Protein AF-A0A969Z8L1-F1 (afdb_monomer)

Nearest PDB structures (foldseek):
  7pv8-assembly1_A  TM=7.946E-01  e=2.525E-04  Listeria monocytogenes EGD-e
  7pv9-assembly2_B  TM=7.916E-01  e=1.270E-03  Listeria monocytogenes EGD-e
  3l54-assembly1_A  TM=3.915E-01  e=1.667E+00  Homo sapiens
  3tjp-assembly1_A  TM=3.605E-01  e=2.117E+00  Homo sapiens
  8gud-assembly1_A  TM=3.116E-01  e=7.896E+00  Homo sapiens

Radius of gyration: 21.89 Å; Cα contacts (8 Å, |Δi|>4): 137; chains: 1; bounding box: 53×20×64 Å

Foldseek 3Di:
DDPVVVVVVVVVVVVVVVVPPLPQDKAWEAEAAVDPVFHDDIDIHGFFAADDDGPFIDDPQKDWDAWDFPNHGDDGGTHHSHYGYTYTDIDHD

Mean predicted aligned error: 9.36 Å

pLDDT: mean 89.67, std 12.29, range [58.84, 98.75]

Structure (mmCIF, N/CA/C/O backbone):
data_AF-A0A969Z8L1-F1
#
_entry.id   AF-A0A969Z8L1-F1
#
loop_
_atom_site.group_PDB
_atom_site.id
_atom_site.type_symbol
_atom_site.label_atom_id
_atom_site.label_alt_id
_atom_site.label_comp_id
_atom_site.label_asym_id
_atom_site.label_entity_id
_atom_site.label_seq_id
_atom_site.pdbx_PDB_ins_code
_atom_site.Cartn_x
_atom_site.Cartn_y
_atom_site.Cartn_z
_atom_site.occupancy
_atom_site.B_iso_or_equiv
_atom_site.auth_seq_id
_atom_site.auth_comp_id
_atom_site.auth_asym_id
_atom_site.auth_atom_id
_atom_site.pdbx_PDB_model_num
ATOM 1 N N . MET A 1 1 ? -38.752 -1.017 42.125 1.00 59.53 1 MET A N 1
ATOM 2 C CA . MET A 1 1 ? -37.877 -1.738 41.166 1.00 59.53 1 MET A CA 1
ATOM 3 C C . MET A 1 1 ? -37.111 -2.815 41.934 1.00 59.53 1 MET A C 1
ATOM 5 O O . MET A 1 1 ? -36.552 -2.484 42.968 1.00 59.53 1 MET A O 1
ATOM 9 N N . LYS A 1 2 ? -37.171 -4.102 41.548 1.00 76.62 2 LYS A N 1
ATOM 10 C CA . LYS A 1 2 ? -36.614 -5.213 42.359 1.00 76.62 2 LYS A CA 1
ATOM 11 C C . LYS A 1 2 ? -35.106 -5.397 42.112 1.00 76.62 2 LYS A C 1
ATOM 13 O O . LYS A 1 2 ? -34.672 -5.301 40.970 1.00 76.62 2 LYS A O 1
ATOM 18 N N . LEU A 1 3 ? -34.336 -5.736 43.154 1.00 70.81 3 LEU A N 1
ATOM 19 C CA . LEU A 1 3 ? -32.874 -5.948 43.114 1.00 70.81 3 LEU A CA 1
ATOM 20 C C . LEU A 1 3 ? -32.431 -6.937 42.018 1.00 70.81 3 LEU A C 1
ATOM 22 O O . LEU A 1 3 ? -31.425 -6.716 41.353 1.00 70.81 3 LEU A O 1
ATO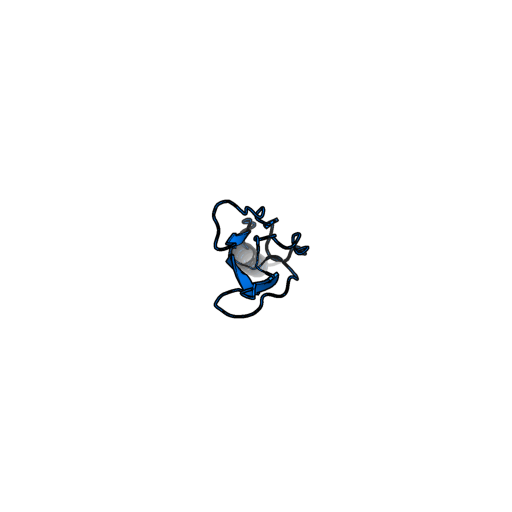M 26 N N . ARG A 1 4 ? -33.247 -7.966 41.750 1.00 77.75 4 ARG A N 1
ATOM 27 C CA . ARG A 1 4 ? -33.049 -8.917 40.643 1.00 77.75 4 ARG A CA 1
ATOM 28 C C . ARG A 1 4 ? -33.045 -8.243 39.266 1.00 77.75 4 ARG A C 1
ATOM 30 O O . ARG A 1 4 ? -32.252 -8.611 38.413 1.00 77.75 4 ARG A O 1
ATOM 37 N N . ASN A 1 5 ? -33.902 -7.247 39.048 1.00 61.16 5 ASN A N 1
ATOM 38 C CA . ASN A 1 5 ? -33.978 -6.515 37.783 1.00 61.16 5 ASN A CA 1
ATOM 39 C C . ASN A 1 5 ? -32.800 -5.538 37.638 1.00 61.16 5 ASN A C 1
ATOM 41 O O . ASN A 1 5 ? -32.304 -5.356 36.535 1.00 61.16 5 ASN A O 1
ATOM 45 N N . ILE A 1 6 ? -32.316 -4.965 38.746 1.00 75.56 6 ILE A N 1
ATOM 46 C CA . ILE A 1 6 ? -31.121 -4.104 38.767 1.00 75.56 6 ILE A CA 1
ATOM 47 C C . ILE A 1 6 ? -29.863 -4.927 38.448 1.00 75.56 6 ILE A C 1
ATOM 49 O O . ILE A 1 6 ? -29.051 -4.512 37.627 1.00 75.56 6 ILE A O 1
ATOM 53 N N . LEU A 1 7 ? -29.737 -6.124 39.032 1.00 78.94 7 LEU A N 1
ATOM 54 C CA . LEU A 1 7 ? -28.608 -7.025 38.794 1.00 78.94 7 LEU A CA 1
ATOM 55 C C . LEU A 1 7 ? -28.529 -7.483 37.327 1.00 78.94 7 LEU A C 1
ATOM 57 O O . LEU A 1 7 ? -27.449 -7.494 36.747 1.00 78.94 7 LEU A O 1
ATOM 61 N N . LEU A 1 8 ? -29.673 -7.792 36.705 1.00 80.94 8 LEU A N 1
ATOM 62 C CA . LEU A 1 8 ? -29.735 -8.164 35.286 1.00 80.94 8 LEU A CA 1
ATOM 63 C C . LEU A 1 8 ? -29.337 -7.007 34.356 1.00 80.94 8 LEU A C 1
ATOM 65 O O . LEU A 1 8 ? -28.645 -7.232 33.366 1.00 80.94 8 LEU A O 1
ATOM 69 N N . ILE A 1 9 ? -29.722 -5.772 34.691 1.00 79.62 9 ILE A N 1
ATOM 70 C CA . ILE A 1 9 ? -29.347 -4.576 33.923 1.00 79.62 9 ILE A CA 1
ATOM 71 C C . ILE A 1 9 ? -27.841 -4.297 34.047 1.00 79.62 9 ILE A C 1
ATOM 73 O O . ILE A 1 9 ? -27.195 -4.015 33.044 1.00 79.62 9 ILE A O 1
ATOM 77 N N . LEU A 1 10 ? -27.257 -4.432 35.243 1.00 80.31 10 LEU A N 1
ATOM 78 C CA . LEU A 1 10 ? -25.820 -4.216 35.464 1.00 80.31 10 LEU A CA 1
ATOM 79 C C . LEU A 1 10 ? -24.945 -5.237 34.723 1.00 80.31 10 LEU A C 1
ATOM 81 O O . LEU A 1 10 ? -23.937 -4.856 34.136 1.00 80.31 10 LEU A O 1
ATOM 85 N N . ILE A 1 11 ? -25.348 -6.511 34.697 1.00 82.25 11 ILE A N 1
ATOM 86 C CA . ILE A 1 11 ? -24.644 -7.560 33.942 1.00 82.25 11 ILE A CA 1
ATOM 87 C C . ILE A 1 11 ? -24.723 -7.277 32.438 1.00 82.25 11 ILE A C 1
ATOM 89 O O . ILE A 1 11 ? -23.704 -7.338 31.753 1.00 82.25 11 ILE A O 1
ATOM 93 N N . LEU A 1 12 ? -25.900 -6.896 31.927 1.00 77.38 12 LEU A N 1
ATOM 94 C CA . LEU A 1 12 ? -26.072 -6.539 30.518 1.00 77.38 12 LEU A CA 1
ATOM 95 C C . LEU A 1 12 ? -25.190 -5.340 30.136 1.00 77.38 12 LEU A C 1
ATOM 97 O O . LEU A 1 12 ? -24.449 -5.408 29.158 1.00 77.38 12 LEU A O 1
ATOM 101 N N . ILE A 1 13 ? -25.187 -4.279 30.946 1.00 75.56 13 ILE A N 1
ATOM 102 C CA . ILE A 1 13 ? -24.340 -3.097 30.728 1.00 75.56 13 ILE A CA 1
ATOM 103 C C . ILE A 1 13 ? -22.853 -3.481 30.745 1.00 75.56 13 ILE A C 1
ATOM 105 O O . ILE A 1 13 ? -22.113 -3.083 29.850 1.00 75.56 13 ILE A O 1
ATOM 109 N N . PHE A 1 14 ? -22.414 -4.308 31.697 1.00 73.12 14 PHE A N 1
ATOM 110 C CA . PHE A 1 14 ? -21.023 -4.758 31.791 1.00 73.12 14 PHE A CA 1
ATOM 111 C C . PHE A 1 14 ? -20.589 -5.608 30.582 1.00 73.12 14 PHE A C 1
ATOM 113 O O . PHE A 1 14 ? -19.479 -5.437 30.077 1.00 73.12 14 PHE A O 1
ATOM 120 N N . THR A 1 15 ? -21.472 -6.466 30.053 1.00 70.38 15 THR A N 1
ATOM 121 C CA . THR A 1 15 ? -21.196 -7.237 28.825 1.00 70.38 15 THR A CA 1
ATOM 122 C C . THR A 1 15 ? -21.092 -6.353 27.583 1.00 70.38 15 THR A C 1
ATOM 124 O O . THR A 1 15 ? -20.194 -6.553 26.769 1.00 70.38 15 THR A O 1
ATOM 127 N N . VAL A 1 16 ? -21.947 -5.332 27.455 1.00 66.81 16 VAL A N 1
ATOM 128 C CA . VAL A 1 16 ? -21.879 -4.368 26.346 1.00 66.81 16 VAL A CA 1
ATOM 129 C C . VAL A 1 16 ? -20.578 -3.564 26.416 1.00 66.81 16 VAL A C 1
ATOM 131 O O . VAL A 1 16 ? -19.904 -3.419 25.400 1.00 66.81 16 VAL A O 1
ATOM 134 N N . VAL A 1 17 ? -20.167 -3.128 27.613 1.00 66.12 17 VAL A N 1
ATOM 135 C CA . VAL A 1 17 ? -18.898 -2.410 27.831 1.00 66.12 17 VAL A CA 1
ATOM 136 C C . VAL A 1 17 ? -17.689 -3.262 27.413 1.00 66.12 17 VAL A C 1
ATOM 138 O O . VAL A 1 17 ? -16.790 -2.756 26.740 1.00 66.12 17 VAL A O 1
ATOM 141 N N . PHE A 1 18 ? -17.687 -4.567 27.710 1.00 62.12 18 PHE A N 1
ATOM 142 C CA . PHE A 1 18 ? -16.637 -5.495 27.261 1.00 62.12 18 PHE A CA 1
ATOM 143 C C . PHE A 1 18 ? -16.602 -5.692 25.734 1.00 62.12 18 PHE A C 1
ATOM 145 O O . PHE A 1 18 ? -15.521 -5.797 25.154 1.00 62.12 18 PHE A O 1
ATOM 152 N N . LEU A 1 19 ? -17.764 -5.705 25.072 1.00 60.12 19 LEU A N 1
ATOM 153 C CA . LEU A 1 19 ? -17.874 -5.843 23.612 1.00 60.12 19 LEU A CA 1
ATOM 154 C C . LEU A 1 19 ? -17.479 -4.565 22.856 1.00 60.12 19 LEU A C 1
ATOM 156 O O . LEU A 1 19 ? -17.106 -4.630 21.687 1.00 60.12 19 LEU A O 1
ATOM 160 N N . THR A 1 20 ? -17.527 -3.406 23.513 1.00 65.38 20 THR A N 1
ATOM 161 C CA . THR A 1 20 ? -17.184 -2.107 22.910 1.00 65.38 20 THR A CA 1
ATOM 162 C C . THR A 1 20 ? -15.694 -1.770 22.918 1.00 65.38 20 THR A C 1
ATOM 164 O O . THR A 1 20 ? -15.323 -0.668 22.519 1.00 65.38 20 THR A O 1
ATOM 167 N N . ASN A 1 21 ? -14.811 -2.703 23.294 1.00 58.84 21 ASN A N 1
ATOM 168 C CA . ASN A 1 21 ? -13.362 -2.493 23.236 1.00 58.84 21 ASN A CA 1
ATOM 169 C C . ASN A 1 21 ? -12.809 -2.611 21.797 1.00 58.84 21 ASN A C 1
ATOM 171 O O . ASN A 1 21 ? -11.838 -3.322 21.527 1.00 58.84 21 ASN A O 1
ATOM 175 N N . CYS A 1 22 ? -13.451 -1.918 20.853 1.00 64.19 22 CYS A N 1
ATOM 176 C CA . CYS A 1 22 ? -12.903 -1.660 19.533 1.00 64.19 22 CYS A CA 1
ATOM 177 C C . CYS A 1 22 ? -11.716 -0.713 19.738 1.00 64.19 22 CYS A C 1
ATOM 179 O O . CYS A 1 22 ? -11.872 0.492 19.921 1.00 64.19 22 CYS A O 1
ATOM 181 N N . GLN A 1 23 ? -10.530 -1.303 19.841 1.00 61.12 23 GLN A N 1
ATOM 182 C CA . GLN A 1 23 ? -9.270 -0.609 20.063 1.00 61.12 23 GLN A CA 1
ATOM 183 C C . GLN A 1 23 ? -9.115 0.508 19.022 1.00 61.12 23 GLN A C 1
ATOM 185 O O . GLN A 1 23 ? -8.916 0.227 17.841 1.00 61.12 23 GLN A O 1
ATOM 190 N N . ASN A 1 24 ? -9.195 1.764 19.474 1.00 65.56 24 ASN A N 1
ATOM 191 C CA . ASN A 1 24 ? -8.946 2.992 18.708 1.00 65.56 24 ASN A CA 1
ATOM 192 C C . ASN A 1 24 ? -7.464 3.110 18.301 1.00 65.56 24 ASN A C 1
ATOM 194 O O . ASN A 1 24 ? -6.801 4.098 18.611 1.00 65.56 24 ASN A O 1
ATOM 198 N N . LYS A 1 25 ? -6.905 2.070 17.684 1.00 85.75 25 LYS A N 1
ATOM 199 C CA . LYS A 1 25 ? -5.508 2.015 17.277 1.00 85.75 25 LYS A CA 1
ATOM 200 C C . LYS A 1 25 ? -5.397 2.453 15.826 1.00 85.75 25 LYS A C 1
ATOM 202 O O . LYS A 1 25 ? -6.126 1.958 14.968 1.00 85.75 25 LYS A O 1
ATOM 207 N N . GLU A 1 26 ? -4.474 3.369 15.573 1.00 93.75 26 GLU A N 1
ATOM 208 C CA . GLU A 1 26 ? -4.151 3.792 14.218 1.00 93.75 26 GLU A CA 1
ATOM 209 C C . GLU A 1 26 ? -3.592 2.628 13.397 1.00 93.75 26 GLU A C 1
ATOM 211 O O . GLU A 1 26 ? -2.884 1.741 13.891 1.00 93.75 26 GLU A O 1
ATOM 216 N N . VAL A 1 27 ? -3.924 2.658 12.116 1.00 96.81 27 VAL A N 1
ATOM 217 C CA . VAL A 1 27 ? -3.442 1.751 11.081 1.00 96.81 27 VAL A CA 1
ATOM 218 C C . VAL A 1 27 ? -2.761 2.565 9.993 1.00 96.81 27 VAL A C 1
ATOM 220 O O . VAL A 1 27 ? -2.924 3.782 9.910 1.00 96.81 27 VAL A O 1
ATOM 223 N N . SER A 1 28 ? -1.995 1.888 9.144 1.00 97.75 28 SER A N 1
ATOM 224 C CA . SER A 1 28 ? -1.293 2.542 8.043 1.00 97.75 28 SER A CA 1
ATOM 225 C C . SER A 1 28 ? -1.377 1.764 6.738 1.00 97.75 28 SER A C 1
ATOM 227 O O . SER A 1 28 ? -1.312 0.536 6.735 1.00 97.75 28 SER A O 1
ATOM 229 N N . ILE A 1 29 ? -1.467 2.489 5.628 1.00 98.62 29 ILE A N 1
ATOM 230 C CA . ILE A 1 29 ? -1.156 1.982 4.293 1.00 98.62 29 ILE A CA 1
ATOM 231 C C . ILE A 1 29 ? 0.258 2.462 3.971 1.00 98.62 29 ILE A C 1
ATOM 233 O O . ILE A 1 29 ? 0.496 3.666 3.853 1.00 98.62 29 ILE A O 1
ATOM 23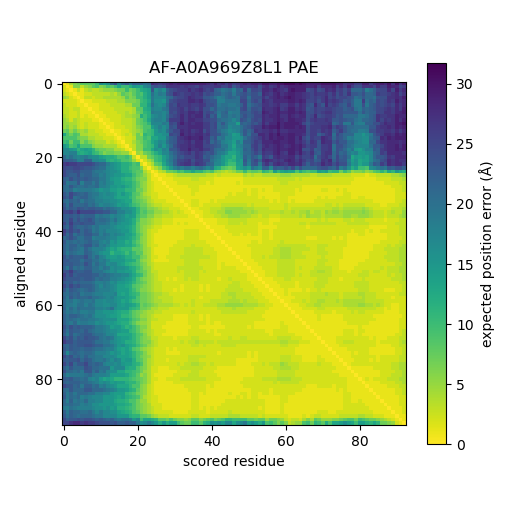7 N N . LYS A 1 30 ? 1.203 1.526 3.879 1.00 98.44 30 LYS A N 1
ATOM 238 C CA . LYS A 1 30 ? 2.573 1.779 3.420 1.00 98.44 30 LYS A CA 1
ATOM 239 C C . LYS A 1 30 ? 2.690 1.467 1.936 1.00 98.44 30 LYS A C 1
ATOM 241 O O . LYS A 1 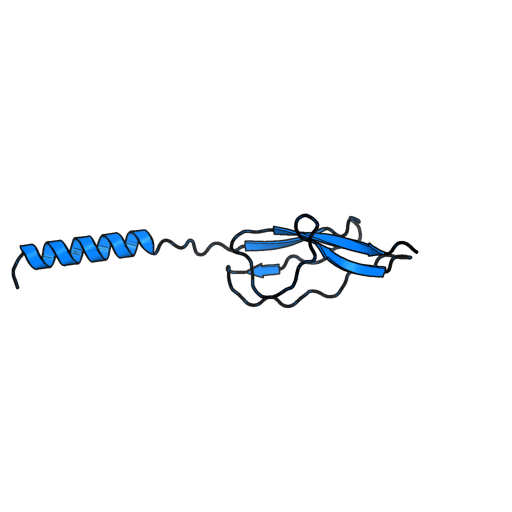30 ? 1.935 0.654 1.413 1.00 98.44 30 LYS A O 1
ATOM 246 N N . PHE A 1 31 ? 3.662 2.085 1.287 1.00 98.50 31 PHE A N 1
ATOM 247 C CA . PHE A 1 31 ? 3.876 1.972 -0.147 1.00 98.50 31 PHE A CA 1
ATOM 248 C C . PHE A 1 31 ? 5.298 1.491 -0.407 1.00 98.50 31 PHE A C 1
ATOM 250 O O . PHE A 1 31 ? 6.253 2.122 0.039 1.00 98.50 31 PHE A O 1
ATOM 257 N N . ASP A 1 32 ? 5.416 0.372 -1.106 1.00 98.31 32 ASP A N 1
ATOM 258 C CA . ASP A 1 32 ? 6.670 -0.186 -1.590 1.00 98.31 32 ASP A CA 1
ATOM 259 C C . ASP A 1 32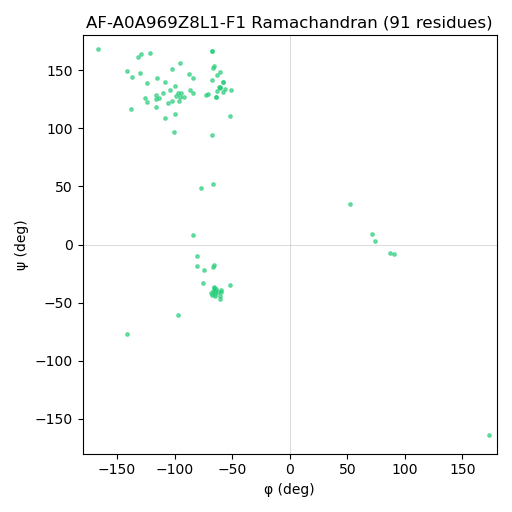 ? 6.725 -0.005 -3.108 1.00 98.31 32 ASP A C 1
ATOM 261 O O . ASP A 1 32 ? 5.970 -0.615 -3.866 1.00 98.31 32 ASP A O 1
ATOM 265 N N . THR A 1 33 ? 7.589 0.891 -3.561 1.00 97.81 33 THR A N 1
ATOM 266 C CA . THR A 1 33 ? 7.775 1.208 -4.981 1.00 97.81 33 THR A CA 1
ATOM 267 C C . THR A 1 33 ? 8.673 0.195 -5.696 1.00 97.81 33 THR A C 1
ATOM 269 O O . THR A 1 33 ? 8.760 0.235 -6.926 1.00 97.81 33 THR A O 1
ATOM 272 N N . GLY A 1 34 ? 9.327 -0.708 -4.955 1.00 95.88 34 GLY A N 1
ATOM 273 C CA . GLY A 1 34 ? 10.403 -1.568 -5.443 1.00 95.88 34 GLY A CA 1
ATOM 274 C C . GLY A 1 34 ? 11.734 -0.835 -5.657 1.00 95.88 34 GLY A C 1
ATOM 275 O O . GLY A 1 34 ? 12.689 -1.451 -6.124 1.00 95.88 34 GLY A O 1
ATOM 276 N N . ASP A 1 35 ? 11.800 0.460 -5.334 1.00 94.31 35 ASP A N 1
ATOM 277 C CA . ASP A 1 35 ? 12.980 1.312 -5.476 1.00 94.31 35 ASP A CA 1
ATOM 278 C C . ASP A 1 35 ? 13.118 2.207 -4.236 1.00 94.31 35 ASP A C 1
ATOM 280 O O . ASP A 1 35 ? 12.254 3.036 -3.947 1.00 94.31 35 ASP A O 1
ATOM 284 N N . GLN A 1 36 ? 14.206 2.038 -3.485 1.00 91.94 36 GLN A N 1
ATOM 285 C CA . GLN A 1 36 ? 14.404 2.728 -2.207 1.00 91.94 36 GLN A CA 1
ATOM 286 C C . GLN A 1 36 ? 14.563 4.248 -2.354 1.00 91.94 36 GLN A C 1
ATOM 288 O O . GLN A 1 36 ? 14.344 4.969 -1.380 1.00 91.94 36 GLN A O 1
ATOM 293 N N . GLU A 1 37 ? 14.908 4.745 -3.544 1.00 95.25 37 GLU A N 1
A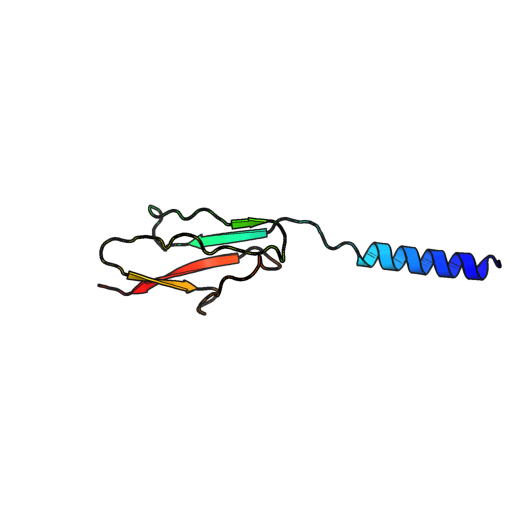TOM 294 C CA . GLU A 1 37 ? 15.037 6.182 -3.806 1.00 95.25 37 GLU A CA 1
ATOM 295 C C . GLU A 1 37 ? 13.677 6.853 -4.065 1.00 95.25 37 GLU A C 1
ATOM 297 O O . GLU A 1 37 ? 13.535 8.069 -3.911 1.00 95.25 37 GLU A O 1
ATOM 302 N N . ILE A 1 38 ? 12.645 6.073 -4.406 1.00 96.69 38 ILE A N 1
ATOM 303 C CA . ILE A 1 38 ? 11.297 6.573 -4.691 1.00 96.69 38 ILE A CA 1
ATOM 304 C C . ILE A 1 38 ? 10.414 6.361 -3.461 1.00 96.69 38 ILE A C 1
ATOM 306 O O . ILE A 1 38 ? 9.823 5.298 -3.267 1.00 96.69 38 ILE A O 1
ATOM 310 N N . VAL A 1 39 ? 10.278 7.406 -2.645 1.00 96.56 39 VAL A N 1
ATOM 311 C CA . VAL A 1 39 ? 9.497 7.361 -1.401 1.00 96.56 39 VAL A CA 1
ATOM 312 C C . VAL A 1 39 ? 8.087 7.914 -1.607 1.00 96.56 39 VAL A C 1
ATOM 314 O O . VAL A 1 39 ? 7.899 9.027 -2.100 1.00 96.56 39 VAL A O 1
ATOM 317 N N . VAL A 1 40 ? 7.084 7.155 -1.161 1.00 98.12 40 VAL A N 1
ATOM 318 C CA . VAL A 1 40 ? 5.690 7.606 -1.044 1.00 98.12 40 VAL A CA 1
ATOM 319 C C . VAL A 1 40 ? 5.297 7.581 0.430 1.00 98.12 40 VAL A C 1
ATOM 321 O O . VAL A 1 40 ? 5.429 6.556 1.100 1.00 98.12 40 VAL A O 1
ATOM 324 N N . ASN A 1 41 ? 4.817 8.716 0.944 1.00 97.88 41 ASN A N 1
ATOM 325 C CA . ASN A 1 41 ? 4.460 8.842 2.356 1.00 97.88 41 ASN A CA 1
ATOM 326 C C . ASN A 1 41 ? 3.330 7.867 2.734 1.00 97.88 41 ASN A C 1
ATOM 328 O O . ASN A 1 41 ? 2.335 7.788 2.007 1.00 97.88 41 ASN A O 1
ATOM 332 N N . PRO A 1 42 ? 3.435 7.161 3.877 1.00 98.12 42 PRO A N 1
ATOM 333 C CA . PRO A 1 42 ? 2.347 6.334 4.376 1.00 98.12 42 PRO A CA 1
ATOM 334 C C . PRO A 1 42 ? 1.090 7.157 4.656 1.00 98.12 42 PRO A C 1
ATOM 336 O O . PRO A 1 42 ? 1.169 8.303 5.100 1.00 98.12 42 PRO A O 1
ATOM 339 N N . ILE A 1 43 ? -0.069 6.533 4.478 1.00 98.25 43 ILE A N 1
ATOM 340 C CA . ILE A 1 43 ? -1.346 7.084 4.941 1.00 98.25 43 ILE A CA 1
ATOM 341 C C . ILE A 1 43 ? -1.636 6.457 6.298 1.00 98.25 43 ILE A C 1
ATOM 343 O O . ILE A 1 43 ? -1.661 5.232 6.402 1.00 98.25 43 ILE A O 1
ATOM 347 N N . VAL A 1 44 ? -1.826 7.280 7.327 1.00 97.50 44 VAL A N 1
ATOM 348 C CA . VAL A 1 44 ? -2.045 6.852 8.716 1.00 97.50 44 VAL A CA 1
ATOM 349 C C . VAL A 1 44 ? -3.355 7.445 9.218 1.00 97.50 44 VAL A C 1
ATOM 351 O O . VAL A 1 44 ? -3.650 8.601 8.930 1.00 97.50 44 VAL A O 1
ATOM 354 N N . GLY A 1 45 ? -4.130 6.656 9.955 1.00 95.69 45 GLY A N 1
ATOM 355 C CA . GLY A 1 45 ? -5.390 7.103 10.543 1.00 95.69 45 GLY A CA 1
ATOM 356 C C . GLY A 1 45 ? -6.159 5.956 11.186 1.00 95.69 45 GLY A C 1
ATOM 357 O O . GLY A 1 45 ? -5.606 4.878 11.439 1.00 95.69 45 GLY A O 1
ATOM 358 N N . LYS A 1 46 ? -7.444 6.168 11.457 1.00 95.19 46 LYS A N 1
ATOM 359 C CA . LYS A 1 46 ? -8.309 5.145 12.062 1.00 95.19 46 LYS A CA 1
ATOM 360 C C . LYS A 1 46 ? -8.933 4.241 10.995 1.00 95.19 46 LYS A C 1
ATOM 362 O O . LYS A 1 46 ? -9.271 4.713 9.909 1.00 95.19 46 LYS A O 1
ATOM 367 N N . PRO A 1 47 ? -9.162 2.950 11.295 1.00 94.75 47 PRO A N 1
ATOM 368 C CA . PRO A 1 47 ? -9.911 2.071 10.403 1.00 94.75 47 PRO A CA 1
ATOM 369 C C . PRO A 1 47 ? -11.253 2.679 9.978 1.00 94.75 47 PRO A C 1
ATOM 371 O O . PRO A 1 47 ? -12.020 3.142 10.821 1.00 94.75 47 PRO A O 1
ATOM 374 N N . GLY A 1 48 ? -11.552 2.635 8.680 1.00 95.25 48 GLY A N 1
ATOM 375 C CA . GLY A 1 48 ? -12.793 3.169 8.116 1.00 95.25 48 GLY A CA 1
ATOM 376 C C . GLY A 1 48 ? -12.761 4.654 7.738 1.00 95.25 48 GLY A C 1
ATOM 377 O O . GLY A 1 48 ? -13.708 5.112 7.104 1.00 95.25 48 GLY A O 1
ATOM 378 N N . GLU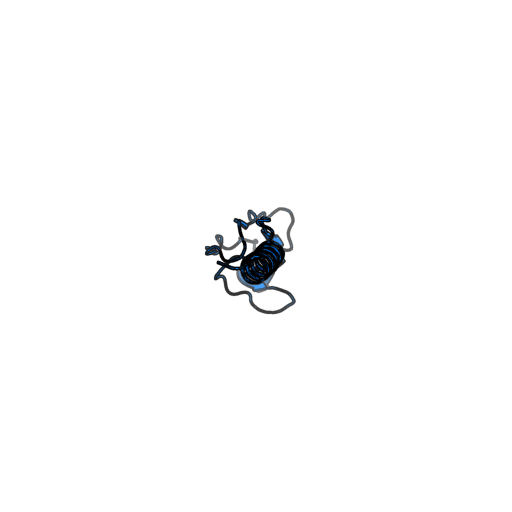 A 1 49 ? -11.700 5.401 8.059 1.00 96.00 49 GLU A N 1
ATOM 379 C CA . GLU A 1 49 ? -11.535 6.770 7.552 1.00 96.00 49 GLU A CA 1
ATOM 380 C C . GLU A 1 49 ? -11.299 6.768 6.040 1.00 96.00 49 GLU A C 1
ATOM 382 O O . GLU A 1 49 ? -10.593 5.904 5.520 1.00 96.00 49 GLU A O 1
ATOM 387 N N . THR A 1 50 ? -11.881 7.735 5.329 1.00 97.50 50 THR A N 1
ATOM 388 C CA . THR A 1 50 ? -11.718 7.878 3.877 1.00 97.50 50 THR A CA 1
ATOM 389 C C . THR A 1 50 ? -10.256 8.094 3.507 1.00 97.50 50 THR A C 1
ATOM 391 O O . THR A 1 50 ? -9.563 8.919 4.101 1.00 97.50 50 THR A O 1
ATOM 394 N N . VAL A 1 51 ? -9.802 7.382 2.479 1.00 97.06 51 VAL A N 1
ATOM 395 C CA . VAL A 1 51 ? -8.440 7.468 1.958 1.00 97.06 51 VAL A CA 1
ATOM 396 C C . VAL A 1 51 ? -8.452 8.141 0.596 1.00 97.06 51 VAL A C 1
ATOM 398 O O . VAL A 1 51 ? -9.175 7.733 -0.309 1.00 97.06 51 VAL A O 1
ATOM 401 N N . ILE A 1 52 ? -7.589 9.140 0.435 1.00 95.19 52 ILE A N 1
ATOM 402 C CA . ILE A 1 52 ? -7.284 9.736 -0.864 1.00 95.19 52 ILE A CA 1
ATOM 403 C C . ILE A 1 52 ? -6.034 9.045 -1.404 1.00 95.19 52 ILE A C 1
ATOM 405 O O . ILE A 1 52 ? -5.013 8.980 -0.718 1.00 95.19 52 ILE A O 1
ATOM 409 N N . GLN A 1 53 ? -6.116 8.523 -2.628 1.00 94.75 53 GLN A N 1
ATOM 410 C CA . GLN A 1 53 ? -4.968 7.927 -3.307 1.00 94.75 53 GLN A CA 1
ATOM 411 C C . GLN A 1 53 ? -3.810 8.945 -3.384 1.00 94.75 53 GLN A C 1
ATOM 413 O O . GLN A 1 53 ? -4.043 10.101 -3.756 1.00 94.75 53 GLN A O 1
ATOM 418 N N . PRO A 1 54 ? -2.563 8.554 -3.053 1.00 95.81 54 PRO A N 1
ATOM 419 C CA . PRO A 1 54 ? -1.422 9.450 -3.189 1.00 95.81 54 PRO A CA 1
ATOM 420 C C . PRO A 1 54 ? -1.136 9.743 -4.666 1.00 95.81 54 PRO A C 1
ATOM 422 O O . PRO A 1 54 ? -1.601 9.044 -5.567 1.00 95.81 54 PRO A O 1
ATOM 425 N N . ARG A 1 55 ? -0.304 10.753 -4.934 1.00 96.81 55 ARG A N 1
ATOM 426 C CA . ARG A 1 55 ? 0.227 10.937 -6.291 1.00 96.81 55 ARG A CA 1
ATOM 427 C C . ARG A 1 55 ? 0.977 9.679 -6.725 1.00 96.81 55 ARG A C 1
ATOM 429 O O . ARG A 1 55 ? 1.701 9.083 -5.928 1.00 96.81 55 ARG A O 1
ATOM 436 N N . ASN A 1 56 ? 0.808 9.303 -7.991 1.00 97.06 56 ASN A N 1
ATOM 437 C CA . ASN A 1 56 ? 1.514 8.157 -8.549 1.00 97.06 56 ASN A CA 1
ATOM 438 C C . ASN A 1 56 ? 3.033 8.396 -8.472 1.00 97.06 56 ASN A C 1
ATOM 440 O O . ASN A 1 56 ? 3.483 9.500 -8.803 1.00 97.06 56 ASN A O 1
ATOM 444 N N . PRO A 1 57 ? 3.818 7.394 -8.045 1.00 97.19 57 PRO A N 1
ATOM 445 C CA . PRO A 1 57 ? 5.269 7.489 -8.057 1.00 97.19 57 PR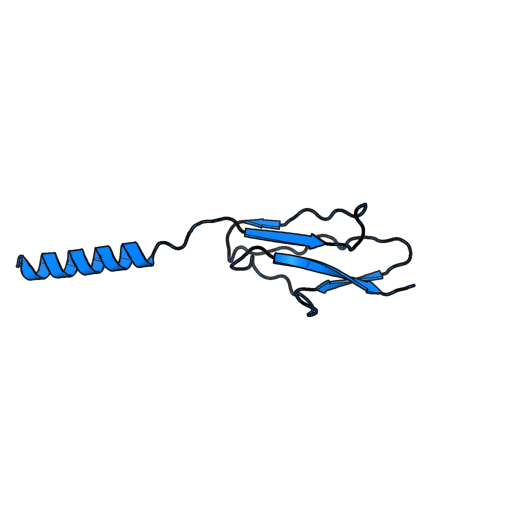O A CA 1
ATOM 446 C C . PRO A 1 57 ? 5.783 7.563 -9.499 1.00 97.19 57 PRO A C 1
ATOM 448 O O . PRO A 1 57 ? 5.151 7.054 -10.426 1.00 97.19 57 PRO A O 1
ATOM 451 N N . ASN A 1 58 ? 6.951 8.176 -9.683 1.00 96.25 58 ASN A N 1
ATOM 452 C CA . ASN A 1 58 ? 7.619 8.254 -10.977 1.00 96.25 58 ASN A CA 1
ATOM 453 C C . ASN A 1 58 ? 8.918 7.450 -10.941 1.00 96.25 58 ASN A C 1
ATOM 455 O O . ASN A 1 58 ? 9.763 7.712 -10.089 1.00 96.25 58 ASN A O 1
ATOM 459 N N . ARG A 1 59 ? 9.081 6.522 -11.886 1.00 95.00 59 ARG A N 1
ATOM 460 C CA . ARG A 1 59 ? 10.290 5.716 -12.071 1.00 95.00 59 ARG A CA 1
ATOM 461 C C . ARG A 1 59 ? 10.766 5.870 -13.510 1.00 95.00 59 ARG A C 1
ATOM 463 O O . ARG A 1 59 ? 9.998 5.648 -14.442 1.00 95.00 59 ARG A O 1
ATOM 470 N N . ILE A 1 60 ? 12.030 6.251 -13.696 1.00 93.88 60 ILE A N 1
ATOM 471 C CA . ILE A 1 60 ? 12.586 6.532 -15.028 1.00 93.88 60 ILE A CA 1
ATOM 472 C C . ILE A 1 60 ? 12.447 5.297 -15.928 1.00 93.88 60 ILE A C 1
ATOM 474 O O . ILE A 1 60 ? 12.773 4.178 -15.528 1.00 93.88 60 ILE A O 1
ATOM 478 N N . GLY A 1 61 ? 11.939 5.513 -17.143 1.00 94.81 61 GLY A N 1
ATOM 479 C CA . GLY A 1 61 ? 11.742 4.459 -18.139 1.00 94.81 61 GLY A CA 1
ATOM 480 C C . GLY A 1 61 ? 10.613 3.476 -17.824 1.00 94.81 61 GLY A C 1
ATOM 481 O O . GLY A 1 61 ? 10.515 2.473 -18.507 1.00 94.81 61 GLY A O 1
ATOM 482 N N . HIS A 1 62 ? 9.778 3.723 -16.812 1.00 96.44 62 HIS A N 1
ATOM 483 C CA . HIS A 1 62 ? 8.677 2.832 -16.444 1.00 96.44 62 HIS A CA 1
ATOM 484 C C . HIS A 1 62 ? 7.374 3.617 -16.305 1.00 96.44 62 HIS A C 1
ATOM 486 O O . HIS A 1 62 ? 7.365 4.762 -15.848 1.00 96.44 62 HIS A O 1
ATOM 492 N N . ARG A 1 63 ? 6.245 2.985 -16.638 1.00 97.12 63 ARG A N 1
ATOM 493 C CA . ARG A 1 63 ? 4.916 3.565 -16.407 1.00 97.12 63 ARG A CA 1
ATOM 494 C C . ARG A 1 63 ? 4.279 2.921 -15.185 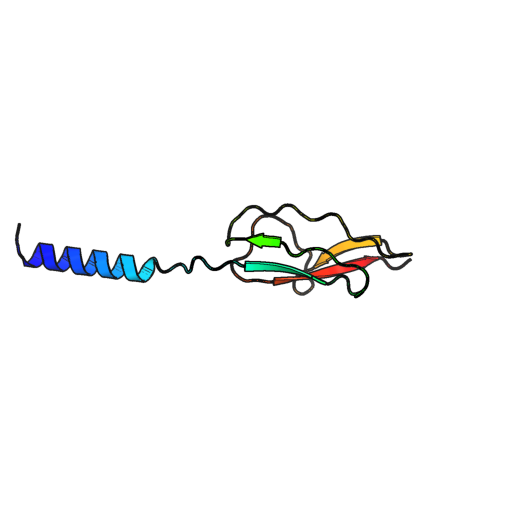1.00 97.12 63 ARG A C 1
ATOM 496 O O . ARG A 1 63 ? 4.117 1.705 -15.128 1.00 97.12 63 ARG A O 1
ATOM 503 N N . PHE A 1 64 ? 3.899 3.734 -14.202 1.00 98.12 64 PHE A N 1
ATOM 504 C CA . PHE A 1 64 ? 3.120 3.253 -13.063 1.00 98.12 64 PHE A CA 1
ATOM 505 C C . PHE A 1 64 ? 1.744 2.769 -13.542 1.00 98.12 64 PHE A C 1
ATOM 507 O O . PHE A 1 64 ? 1.028 3.520 -14.211 1.00 98.12 64 PHE A O 1
ATOM 514 N N . LEU A 1 65 ? 1.373 1.534 -13.198 1.00 98.12 65 LEU A N 1
ATOM 515 C CA . LEU A 1 65 ? 0.075 0.957 -13.549 1.00 98.12 65 LEU A CA 1
ATOM 516 C C . LEU A 1 65 ? -0.916 1.086 -12.393 1.00 98.12 65 LEU A C 1
ATOM 518 O O . LEU A 1 65 ? -1.969 1.703 -12.548 1.00 98.12 65 LEU A O 1
ATOM 522 N N . TYR A 1 66 ? -0.595 0.490 -11.245 1.00 98.44 66 TYR A N 1
ATOM 523 C CA . TYR A 1 66 ? -1.451 0.496 -10.060 1.00 98.44 66 TYR A CA 1
ATOM 524 C C . TYR A 1 66 ? -0.693 0.032 -8.812 1.00 98.44 66 TYR A C 1
ATOM 526 O O . TYR A 1 66 ? 0.408 -0.510 -8.884 1.00 98.44 66 TYR A O 1
ATOM 534 N N . TRP A 1 67 ? -1.320 0.229 -7.655 1.00 98.62 67 TRP A N 1
ATOM 535 C CA . TRP A 1 67 ? -0.898 -0.358 -6.389 1.00 98.62 67 TRP A CA 1
ATOM 536 C C . TRP A 1 67 ? -1.514 -1.743 -6.224 1.00 98.62 67 TRP A C 1
ATOM 538 O O . TRP A 1 67 ? -2.714 -1.904 -6.439 1.00 98.62 67 TRP A O 1
ATOM 548 N N . SER A 1 68 ? -0.717 -2.733 -5.834 1.00 98.56 68 SER A N 1
ATOM 549 C CA . SER A 1 68 ? -1.169 -4.095 -5.576 1.00 98.56 68 SER A CA 1
ATOM 550 C C . SER A 1 68 ? -1.163 -4.424 -4.086 1.00 98.56 68 SER A C 1
ATOM 552 O O . SER A 1 68 ? -0.220 -4.080 -3.374 1.00 98.56 68 SER A O 1
ATOM 554 N N . PHE A 1 69 ? -2.187 -5.140 -3.625 1.00 98.44 69 PHE A N 1
ATOM 555 C CA . PHE A 1 69 ? -2.191 -5.815 -2.332 1.00 98.44 69 PHE A CA 1
ATOM 556 C C . PHE A 1 69 ? -2.284 -7.321 -2.567 1.00 98.44 69 PHE A C 1
A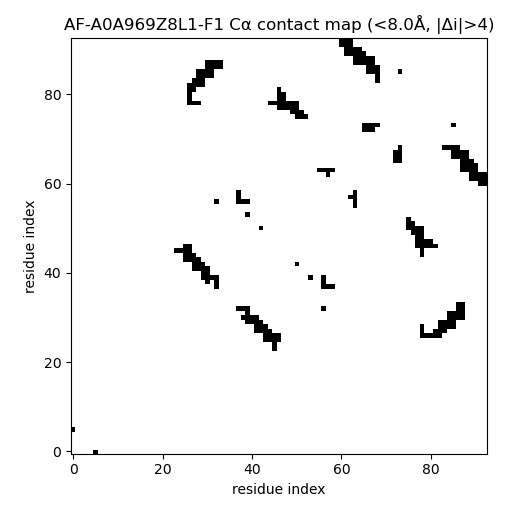TOM 558 O O . PHE A 1 69 ? -3.250 -7.795 -3.155 1.00 98.44 69 PHE A O 1
ATOM 565 N N . ASN A 1 70 ? -1.274 -8.076 -2.128 1.00 97.00 70 ASN A N 1
ATOM 566 C CA . ASN A 1 70 ? -1.202 -9.534 -2.307 1.00 97.00 70 ASN A CA 1
ATOM 567 C C . ASN A 1 70 ? -1.398 -10.014 -3.762 1.00 97.00 70 ASN A C 1
ATOM 569 O O . ASN A 1 70 ? -1.972 -11.074 -3.991 1.00 97.00 70 ASN A O 1
ATOM 573 N N . GLY A 1 71 ? -0.920 -9.248 -4.746 1.00 96.75 71 GLY A N 1
ATOM 574 C CA . GLY A 1 71 ? -1.005 -9.604 -6.168 1.00 96.75 71 GLY A CA 1
ATOM 575 C C . GLY A 1 71 ? -2.265 -9.106 -6.878 1.00 96.75 71 GLY A C 1
ATOM 576 O O . GLY A 1 71 ? -2.323 -9.152 -8.103 1.00 96.75 71 GLY A O 1
ATOM 577 N N . GLU A 1 72 ? -3.242 -8.560 -6.152 1.00 98.19 72 GLU A N 1
ATOM 578 C CA . GLU A 1 72 ? -4.460 -7.994 -6.735 1.00 98.19 72 GLU A CA 1
ATOM 579 C C . GLU A 1 72 ? -4.393 -6.468 -6.782 1.00 98.19 72 GLU A C 1
ATOM 581 O O . GLU A 1 72 ? -3.728 -5.843 -5.953 1.00 98.19 72 GLU A O 1
ATOM 586 N N . LYS A 1 73 ? -5.067 -5.852 -7.759 1.00 98.25 73 LYS A N 1
ATOM 587 C CA . LYS A 1 73 ? -5.163 -4.392 -7.872 1.00 98.25 73 LYS A CA 1
ATOM 588 C C . LYS A 1 73 ? -5.922 -3.820 -6.671 1.00 98.25 73 LYS A C 1
ATOM 590 O O . LYS A 1 73 ? -7.036 -4.242 -6.380 1.00 98.25 73 LYS A O 1
ATOM 595 N N . TYR A 1 74 ? -5.325 -2.844 -5.995 1.00 98.00 74 TYR A N 1
ATOM 596 C CA . TYR A 1 74 ? -5.908 -2.183 -4.834 1.00 98.00 74 TYR A CA 1
ATOM 597 C C . TYR A 1 74 ? -6.699 -0.938 -5.246 1.00 98.00 74 TYR A C 1
ATOM 599 O O . TYR A 1 74 ? -6.162 -0.049 -5.909 1.00 98.00 74 TYR A O 1
ATOM 607 N N . GLU A 1 75 ? -7.955 -0.855 -4.808 1.00 97.50 75 GLU A N 1
ATOM 608 C CA . GLU A 1 75 ? -8.829 0.303 -5.015 1.00 97.50 75 GLU A CA 1
ATOM 609 C C . GLU A 1 75 ? -8.972 1.092 -3.707 1.00 97.50 75 GLU A C 1
ATOM 611 O O . GLU A 1 75 ? -9.396 0.564 -2.673 1.00 97.50 75 GLU A O 1
ATOM 616 N N . PHE A 1 76 ? -8.600 2.373 -3.735 1.00 97.50 76 PHE A N 1
ATOM 617 C CA . PHE A 1 76 ? -8.645 3.225 -2.550 1.00 97.50 76 PHE A CA 1
ATOM 618 C C . PHE A 1 76 ? -10.088 3.572 -2.192 1.00 97.50 76 PHE A C 1
ATOM 620 O O . PHE A 1 76 ? -10.860 4.048 -3.020 1.00 97.50 76 PHE A O 1
ATOM 627 N N . SER A 1 77 ? -10.440 3.355 -0.929 1.00 96.88 77 SER A N 1
ATOM 628 C CA . SER A 1 77 ? -11.740 3.735 -0.379 1.00 96.88 77 SER A CA 1
ATOM 629 C C . SER A 1 77 ? -11.564 4.255 1.041 1.00 96.88 77 SER A C 1
ATOM 631 O O . SER A 1 77 ? -11.528 5.461 1.268 1.00 96.88 77 SER A O 1
ATOM 633 N N . VAL A 1 78 ? -11.370 3.349 1.993 1.00 97.12 78 VAL A N 1
ATOM 634 C CA . VAL A 1 78 ? -11.174 3.652 3.409 1.00 97.12 78 VAL A CA 1
ATOM 635 C C . VAL A 1 78 ? -9.938 2.951 3.960 1.00 97.12 78 VAL A C 1
ATOM 637 O O . VAL A 1 78 ? -9.423 2.003 3.362 1.00 97.12 78 VAL A O 1
ATOM 640 N N . LEU A 1 79 ? -9.465 3.398 5.122 1.00 97.25 79 LEU A N 1
ATOM 641 C CA . LEU A 1 79 ? -8.382 2.740 5.832 1.00 97.25 79 LEU A CA 1
ATOM 642 C C . LEU A 1 79 ? -8.812 1.323 6.251 1.00 97.25 79 LEU A C 1
ATOM 644 O O . LEU A 1 79 ? -9.892 1.146 6.829 1.00 97.25 79 LEU A O 1
ATOM 648 N N . PRO A 1 80 ? -7.978 0.303 5.993 1.00 96.00 80 PRO A N 1
ATOM 649 C CA . PRO A 1 80 ? -8.285 -1.080 6.338 1.00 96.00 80 PRO A CA 1
ATOM 650 C C . PRO A 1 80 ? -8.321 -1.300 7.855 1.00 96.00 80 PRO A C 1
ATOM 652 O O . PRO A 1 80 ? -7.812 -0.514 8.643 1.00 96.00 80 PRO A O 1
ATOM 655 N N . LYS A 1 81 ? -8.861 -2.440 8.300 1.00 94.12 81 LYS A N 1
ATOM 656 C CA . LYS A 1 81 ? -8.873 -2.805 9.733 1.00 94.12 81 LYS A CA 1
ATOM 657 C C . LYS A 1 81 ? -7.482 -3.065 10.324 1.00 94.12 81 LYS A C 1
ATOM 659 O O . LYS A 1 81 ? -7.338 -3.124 11.541 1.00 94.12 81 LYS A O 1
ATOM 664 N N . LYS A 1 82 ? -6.479 -3.295 9.478 1.00 95.31 82 LYS A N 1
ATOM 665 C CA . LYS A 1 82 ? -5.093 -3.585 9.857 1.00 95.31 82 LYS A CA 1
ATOM 666 C C . LYS A 1 82 ? -4.163 -2.877 8.890 1.00 95.31 82 LYS A C 1
ATOM 668 O O . LYS A 1 82 ? -4.511 -2.743 7.723 1.00 95.31 82 LYS A O 1
ATOM 673 N N . SER A 1 83 ? -2.983 -2.487 9.363 1.00 97.56 83 SER A N 1
ATOM 674 C CA . SER A 1 83 ? -1.961 -1.910 8.494 1.00 97.56 83 SER A CA 1
ATOM 675 C C . SER A 1 83 ? -1.579 -2.869 7.366 1.00 97.56 83 SER A C 1
ATOM 677 O O . SER A 1 83 ? -1.440 -4.070 7.602 1.00 97.56 83 SER A O 1
ATOM 679 N N . ILE A 1 84 ? -1.383 -2.325 6.169 1.00 98.31 84 ILE A N 1
ATOM 680 C CA . ILE A 1 84 ? -0.994 -3.066 4.965 1.00 98.31 84 ILE A CA 1
ATOM 681 C C . ILE A 1 84 ? 0.168 -2.368 4.259 1.00 98.31 84 ILE A C 1
ATOM 683 O O . ILE A 1 84 ? 0.408 -1.177 4.465 1.00 98.31 84 ILE A O 1
ATOM 687 N N . THR A 1 85 ? 0.853 -3.110 3.394 1.00 98.56 85 THR A N 1
ATOM 688 C CA . THR A 1 85 ? 1.817 -2.566 2.436 1.00 98.56 85 THR A CA 1
ATOM 689 C C . THR A 1 85 ? 1.293 -2.826 1.033 1.00 98.56 85 THR A C 1
ATOM 691 O O . THR A 1 85 ? 0.929 -3.957 0.714 1.00 98.56 85 THR A O 1
ATOM 694 N N . LEU A 1 86 ? 1.242 -1.781 0.215 1.00 98.75 86 LEU A N 1
ATOM 695 C CA . LEU A 1 86 ? 0.911 -1.858 -1.198 1.00 98.75 86 LEU A CA 1
ATOM 696 C C . LEU A 1 86 ? 2.191 -1.829 -2.022 1.00 98.75 86 LEU A C 1
ATOM 698 O O . LEU A 1 86 ? 3.065 -1.009 -1.757 1.00 98.75 86 LEU A O 1
ATOM 702 N N . VAL A 1 87 ? 2.276 -2.691 -3.029 1.00 98.56 87 VAL A N 1
ATOM 703 C CA . VAL A 1 87 ? 3.438 -2.800 -3.920 1.00 98.56 87 VAL A CA 1
ATOM 704 C C . VAL A 1 87 ? 3.114 -2.156 -5.263 1.00 98.56 87 VAL A C 1
ATOM 706 O O . VAL A 1 87 ? 2.038 -2.389 -5.815 1.00 98.56 87 VAL A O 1
ATOM 709 N N . ALA A 1 88 ? 4.007 -1.326 -5.793 1.00 98.31 88 ALA A N 1
ATOM 710 C CA . ALA A 1 88 ? 3.812 -0.699 -7.095 1.00 98.31 88 ALA A CA 1
ATOM 711 C C . ALA A 1 88 ? 3.954 -1.729 -8.221 1.00 98.31 88 ALA A C 1
ATOM 713 O O . ALA A 1 88 ? 4.951 -2.448 -8.303 1.00 98.31 88 ALA A O 1
ATOM 714 N N . VAL A 1 89 ? 2.976 -1.759 -9.123 1.00 98.38 89 VAL A N 1
ATOM 715 C CA . VAL A 1 89 ? 3.056 -2.510 -10.375 1.00 98.38 89 VAL A CA 1
ATOM 716 C C . VAL A 1 89 ? 3.436 -1.551 -11.494 1.00 98.38 89 VAL A C 1
ATOM 718 O O . VAL A 1 89 ? 2.804 -0.507 -11.690 1.00 98.38 89 VAL A O 1
ATOM 721 N N . TRP A 1 90 ? 4.477 -1.926 -12.227 1.00 98.00 90 TRP A N 1
ATOM 722 C CA . TRP A 1 90 ? 5.082 -1.132 -13.286 1.00 98.00 90 TRP A CA 1
ATOM 723 C C . TRP A 1 90 ? 4.917 -1.832 -14.632 1.00 98.00 90 TRP A C 1
ATOM 725 O O . TRP A 1 90 ? 5.030 -3.053 -14.721 1.00 98.00 90 TRP A O 1
ATOM 735 N N . GLU A 1 91 ? 4.697 -1.052 -15.681 1.00 97.06 91 GLU A N 1
ATOM 736 C CA . GLU A 1 91 ? 4.950 -1.488 -17.050 1.00 97.06 91 GLU A CA 1
ATOM 737 C C . GLU A 1 91 ? 6.432 -1.262 -17.360 1.00 97.06 91 GLU A C 1
ATOM 739 O O . GLU A 1 91 ? 6.966 -0.179 -17.083 1.00 97.06 91 GLU A O 1
ATOM 744 N N . ALA A 1 92 ? 7.086 -2.298 -17.887 1.00 88.75 92 ALA A N 1
ATOM 745 C CA . ALA A 1 92 ? 8.439 -2.196 -18.418 1.00 88.75 92 ALA A CA 1
ATOM 746 C C . ALA A 1 92 ? 8.449 -1.308 -19.683 1.00 88.75 92 ALA A C 1
ATOM 748 O O . ALA A 1 92 ? 7.416 -1.221 -20.348 1.00 88.75 92 ALA A O 1
ATOM 749 N N . PRO A 1 93 ? 9.572 -0.637 -19.988 1.00 78.69 93 PRO A N 1
ATOM 750 C CA . PRO A 1 93 ? 9.710 0.189 -21.189 1.00 78.69 93 PRO A CA 1
ATOM 751 C C . PRO A 1 93 ? 9.451 -0.563 -22.499 1.00 78.69 93 PRO A C 1
ATOM 753 O O . PRO A 1 93 ? 9.691 -1.792 -22.547 1.00 78.69 93 PRO A O 1
#

Secondary structure (DSSP, 8-state):
--HHHHHHHHHHHHHHHHHT------EEEEEE-S-TTS--PPEEE-TT-B-PPPPPP-BTTBEEEEEEETTEEP--SB--SS-EEEEEEEE--

Solvent-accessible surface area (backbone atoms only — not comparable to full-atom values): 5770 Å² total; per-residue (Å²): 137,57,69,72,59,53,52,54,49,51,52,52,52,52,53,51,59,66,71,62,67,70,73,92,56,73,28,36,47,36,59,42,60,90,44,93,88,54,81,56,84,62,50,71,46,50,55,65,42,79,45,78,76,72,83,80,75,83,52,92,73,43,45,72,72,50,42,23,47,96,87,39,83,58,80,78,50,49,38,51,94,56,61,47,66,30,38,54,40,68,42,79,112

Sequence (93 aa):
MKLRNILLILILIFTVVFLTNCQNKEVSIKFDTGDQEIVVNPIVGKPGETVIQPRNPNRIGHRFLYWSFNGEKYEFSVLPKKSITLVAVWEAP